Protein AF-A0A935RXZ5-F1 (afdb_monomer_lite)

Foldseek 3Di:
DDLQCQLLVQLVVDDLVVLQVVLCVVCVQQVVLQVNPGSVPDDSSRSSVSSVCSVCCVPQVLVCCVVAVQVVVCVVVVHHDDSVQWAFRYKDCPCVVQQWIWTWTDGPVRPKIKIFIGRSSHGDHIDIDD

Secondary structure (DSSP, 8-state):
--HHHHHHHHHHTS-HHHHHHHHHHHHHHHHHHTT-SSGGGS-HHHHHHHHHHHHHIIIIIHHHIIIIIHHHHHHHHTS---GGG-EEEEEE-TTGGGTEEEEEEE-TT---EEEEEEETTEEEEEEEE-

Sequence (130 aa):
MTFIEEIFTHFLSHERSEMQALVWSKWGECLKVSGFETVEHLSDFQLGFLSMLSEKYEKVIQPLVIQYVKPEFEEWYEEEVEPEVIIINAFNLHELKNGIWEIAYEDDQEDLIVHLIMKNWEFDYTSRTG

Structure (mmCIF, N/CA/C/O backbone):
data_AF-A0A935RXZ5-F1
#
_entry.id   AF-A0A935RXZ5-F1
#
loop_
_atom_site.group_PDB
_atom_site.id
_atom_site.type_symbol
_atom_site.label_atom_id
_atom_site.label_alt_id
_atom_site.label_comp_id
_atom_site.label_asym_id
_atom_site.label_entity_id
_atom_site.label_seq_id
_atom_site.pdbx_PDB_ins_code
_atom_site.Cartn_x
_atom_site.Cartn_y
_atom_site.Cartn_z
_atom_site.occupancy
_atom_site.B_iso_or_equiv
_atom_site.auth_seq_id
_atom_site.auth_comp_id
_atom_site.auth_asym_id
_atom_site.auth_atom_id
_atom_site.pdbx_PDB_model_num
ATOM 1 N N . MET A 1 1 ? -18.637 -11.666 3.376 1.00 80.25 1 MET A N 1
ATOM 2 C CA . MET A 1 1 ? -18.117 -10.451 4.024 1.00 80.25 1 MET A CA 1
ATOM 3 C C . MET A 1 1 ? -17.604 -9.551 2.920 1.00 80.25 1 MET A C 1
ATOM 5 O O . MET A 1 1 ? -16.890 -10.044 2.056 1.00 80.25 1 MET A O 1
ATOM 9 N N . THR A 1 2 ? -18.065 -8.306 2.871 1.00 93.94 2 THR A N 1
ATOM 10 C CA . THR A 1 2 ? -17.620 -7.306 1.887 1.00 93.94 2 THR A CA 1
ATOM 11 C C . THR A 1 2 ? -16.270 -6.705 2.291 1.00 93.94 2 THR A C 1
ATOM 13 O O . THR A 1 2 ? -15.864 -6.835 3.443 1.00 93.94 2 THR A O 1
ATOM 16 N N . PHE A 1 3 ? -15.593 -6.011 1.371 1.00 95.50 3 PHE A N 1
ATOM 17 C CA . PHE A 1 3 ? -14.332 -5.306 1.647 1.00 95.50 3 PHE A CA 1
ATOM 18 C C . PHE A 1 3 ? -14.444 -4.332 2.832 1.00 95.50 3 PHE A C 1
ATOM 20 O O . PHE A 1 3 ? -13.611 -4.329 3.734 1.00 95.50 3 PHE A O 1
ATOM 27 N N . ILE A 1 4 ? -15.523 -3.544 2.868 1.00 96.00 4 ILE A N 1
ATOM 28 C CA . ILE A 1 4 ? -15.774 -2.578 3.945 1.00 96.00 4 ILE A CA 1
ATOM 29 C C . ILE A 1 4 ? -16.011 -3.300 5.276 1.00 96.00 4 ILE A C 1
ATOM 31 O O . ILE A 1 4 ? -15.441 -2.914 6.295 1.00 96.00 4 ILE A O 1
ATOM 35 N N . GLU A 1 5 ? -16.842 -4.348 5.275 1.00 95.94 5 GLU A N 1
ATOM 36 C CA . GLU A 1 5 ? -17.129 -5.140 6.479 1.00 95.94 5 GLU A CA 1
ATOM 37 C C . GLU A 1 5 ? -15.875 -5.822 7.028 1.00 95.94 5 GLU A C 1
ATOM 39 O O . GLU A 1 5 ? -15.695 -5.864 8.242 1.00 95.94 5 GLU A O 1
ATOM 44 N N . GLU A 1 6 ? -15.012 -6.336 6.150 1.00 96.25 6 GLU A N 1
ATOM 45 C CA . GLU A 1 6 ? -13.746 -6.966 6.520 1.00 96.25 6 GLU A CA 1
ATOM 46 C C . GLU A 1 6 ? -12.850 -5.977 7.280 1.00 96.25 6 GLU A C 1
ATOM 48 O O . GLU A 1 6 ? -12.434 -6.268 8.401 1.00 96.25 6 GLU A O 1
ATOM 53 N N . ILE A 1 7 ? -12.639 -4.780 6.723 1.00 96.88 7 ILE A N 1
ATOM 54 C CA . ILE A 1 7 ? -11.795 -3.741 7.331 1.00 96.88 7 ILE A CA 1
ATOM 55 C C . ILE A 1 7 ? -12.358 -3.271 8.671 1.00 96.88 7 ILE A C 1
ATOM 57 O O . ILE A 1 7 ? -11.619 -3.152 9.649 1.00 96.88 7 ILE A O 1
ATOM 61 N N . PHE A 1 8 ? -13.666 -3.012 8.743 1.00 95.38 8 PHE A N 1
ATOM 62 C CA . PHE A 1 8 ? -14.284 -2.585 9.997 1.00 95.38 8 PHE A CA 1
ATOM 63 C C . PHE A 1 8 ? -14.236 -3.676 11.063 1.00 95.38 8 PHE A C 1
ATOM 65 O O . PHE A 1 8 ? -13.968 -3.373 12.222 1.00 95.38 8 PHE A O 1
ATOM 72 N N . THR A 1 9 ? -14.469 -4.935 10.690 1.00 95.69 9 THR A N 1
ATOM 73 C CA . THR A 1 9 ? -14.395 -6.055 11.637 1.00 95.69 9 THR A CA 1
ATOM 74 C C . THR A 1 9 ? -12.980 -6.202 12.188 1.00 95.69 9 THR A C 1
ATOM 76 O O . THR A 1 9 ? -12.822 -6.355 13.396 1.00 95.69 9 THR A O 1
ATOM 79 N N . HIS A 1 10 ? -11.963 -6.083 11.327 1.00 95.31 10 HIS A N 1
ATOM 80 C CA . HIS A 1 10 ? -10.558 -6.102 11.737 1.00 95.31 10 HIS A CA 1
ATOM 81 C C . HIS A 1 10 ? -10.206 -4.943 12.669 1.00 95.31 10 HIS A C 1
ATOM 83 O O . HIS A 1 10 ? -9.547 -5.144 13.685 1.00 95.31 10 HIS A O 1
ATOM 89 N N . PHE A 1 11 ? -10.671 -3.730 12.361 1.00 95.50 11 PHE A N 1
ATOM 90 C CA . PHE A 1 11 ? -10.466 -2.571 13.231 1.00 95.50 11 PHE A CA 1
ATOM 91 C C . PHE A 1 11 ? -11.084 -2.781 14.619 1.00 95.50 11 PHE A C 1
ATOM 93 O O . PHE A 1 11 ? -10.431 -2.552 15.630 1.00 95.50 11 PHE A O 1
ATOM 100 N N . LEU A 1 12 ? -12.328 -3.264 14.678 1.00 95.75 12 LEU A N 1
ATOM 101 C CA . LEU A 1 12 ? -13.046 -3.468 15.939 1.00 95.75 12 LEU A CA 1
ATOM 102 C C . LEU A 1 12 ? -12.470 -4.598 16.804 1.00 95.75 12 LEU A C 1
ATOM 104 O O . LEU A 1 12 ? -12.786 -4.661 17.991 1.00 95.75 12 LEU A O 1
ATOM 108 N N . SER A 1 13 ? -11.660 -5.495 16.236 1.00 94.19 13 SER A N 1
ATOM 109 C CA . SER A 1 13 ? -11.042 -6.599 16.976 1.00 94.19 13 SER A CA 1
ATOM 110 C C . SER A 1 13 ? -9.692 -6.253 17.610 1.00 94.19 13 SER A C 1
ATOM 112 O O . SER A 1 13 ? -9.108 -7.122 18.252 1.00 94.19 13 SER A O 1
ATOM 114 N N . HIS A 1 14 ? -9.193 -5.026 17.439 1.00 94.50 14 HIS A N 1
ATOM 115 C CA . HIS A 1 14 ? -7.883 -4.596 17.931 1.00 94.50 14 HIS A CA 1
ATOM 116 C C . HIS A 1 14 ? -7.972 -3.264 18.676 1.00 94.50 14 HIS A C 1
ATOM 118 O O . HIS A 1 14 ? -8.881 -2.462 18.457 1.00 94.50 14 HIS A O 1
ATOM 124 N N . GLU A 1 15 ? -7.001 -2.996 19.550 1.00 95.56 15 GLU A N 1
ATOM 125 C CA . GLU A 1 15 ? -6.891 -1.673 20.152 1.00 95.56 15 GLU A CA 1
ATOM 126 C C . GLU A 1 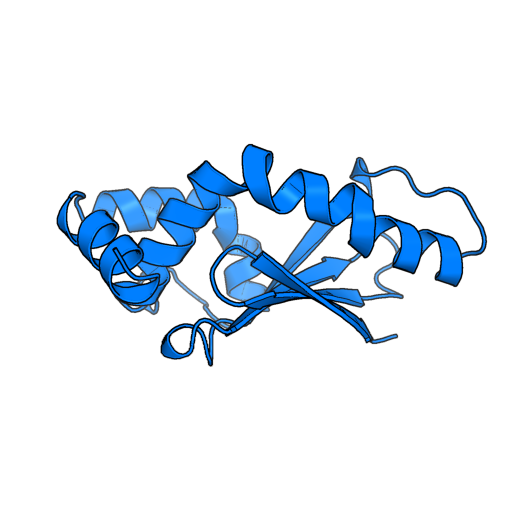15 ? -6.346 -0.664 19.135 1.00 95.56 15 GLU A C 1
ATOM 128 O O . GLU A 1 15 ? -5.335 -0.893 18.466 1.00 95.56 15 GLU A O 1
ATOM 133 N N . ARG A 1 16 ? -6.990 0.508 19.050 1.00 95.19 16 ARG A N 1
ATOM 134 C CA . ARG A 1 16 ? -6.583 1.574 18.121 1.00 95.19 16 ARG A CA 1
ATOM 135 C C . ARG A 1 16 ? -5.110 1.959 18.295 1.00 95.19 16 ARG A C 1
ATOM 137 O O . ARG A 1 16 ? -4.419 2.139 17.299 1.00 95.19 16 ARG A O 1
ATOM 144 N N . SER A 1 17 ? -4.621 2.066 19.530 1.00 95.38 17 SER A N 1
ATOM 145 C CA . SER A 1 17 ? -3.224 2.414 19.826 1.00 95.38 17 SER A CA 1
ATOM 146 C C . SER A 1 17 ? -2.226 1.373 19.320 1.00 95.38 17 SER A C 1
ATOM 148 O O . SER A 1 17 ? -1.167 1.739 18.813 1.00 95.38 17 SER A O 1
ATOM 150 N N . GLU A 1 18 ? -2.563 0.086 19.413 1.00 93.94 18 GLU A N 1
ATOM 151 C CA . GLU A 1 18 ? -1.726 -0.995 18.882 1.00 93.94 18 GLU A CA 1
ATOM 152 C C . GLU A 1 18 ? -1.658 -0.922 17.356 1.00 93.94 18 GLU A C 1
ATOM 154 O O . GLU A 1 18 ? -0.575 -0.996 16.772 1.00 93.94 18 GLU A O 1
ATOM 159 N N . MET A 1 19 ? -2.801 -0.682 16.705 1.00 95.81 19 MET A N 1
ATOM 160 C CA . MET A 1 19 ? -2.846 -0.489 15.257 1.00 95.81 19 MET A CA 1
ATOM 161 C C . MET A 1 19 ? -2.061 0.744 14.812 1.00 95.81 19 MET A C 1
ATOM 163 O O . MET A 1 19 ? -1.350 0.676 13.814 1.00 95.81 19 MET A O 1
ATOM 167 N N . GLN A 1 20 ? -2.150 1.858 15.544 1.00 96.69 20 GLN A N 1
ATOM 168 C CA . GLN A 1 20 ? -1.367 3.063 15.257 1.00 96.69 20 GLN A CA 1
ATOM 169 C C . GLN A 1 20 ? 0.134 2.781 15.322 1.00 96.69 20 GLN A C 1
ATOM 171 O O . GLN A 1 20 ? 0.858 3.129 14.392 1.00 96.69 20 GLN A O 1
ATOM 176 N N . ALA A 1 21 ? 0.600 2.104 16.374 1.00 95.50 21 ALA A N 1
ATOM 177 C CA . ALA A 1 21 ? 2.007 1.744 16.508 1.00 95.50 21 ALA A CA 1
ATOM 178 C C . ALA A 1 21 ? 2.478 0.832 15.361 1.00 95.50 21 ALA A C 1
ATOM 180 O O . ALA A 1 21 ? 3.519 1.094 14.757 1.00 95.50 21 ALA A O 1
ATOM 181 N N . LEU A 1 22 ? 1.691 -0.196 15.022 1.00 95.69 22 LEU A N 1
ATOM 182 C CA . LEU A 1 22 ? 1.986 -1.114 13.920 1.00 95.69 22 LEU A CA 1
ATOM 183 C C . LEU A 1 22 ? 2.058 -0.384 12.573 1.00 95.69 22 LEU A C 1
ATOM 185 O O . LEU A 1 22 ? 3.046 -0.509 11.849 1.00 95.69 22 LEU A O 1
ATOM 189 N N . VAL A 1 23 ? 1.016 0.382 12.243 1.00 96.62 23 VAL A N 1
ATOM 190 C CA . VAL A 1 23 ? 0.906 1.097 10.966 1.00 96.62 23 VAL A CA 1
ATOM 191 C C . VAL A 1 23 ? 2.017 2.123 10.831 1.00 96.62 23 VAL A C 1
ATOM 193 O O . VAL A 1 23 ? 2.658 2.175 9.787 1.00 96.62 23 VAL A O 1
ATOM 196 N N . TRP A 1 24 ? 2.301 2.897 11.878 1.00 96.19 24 TRP A N 1
ATOM 197 C CA . TRP A 1 24 ? 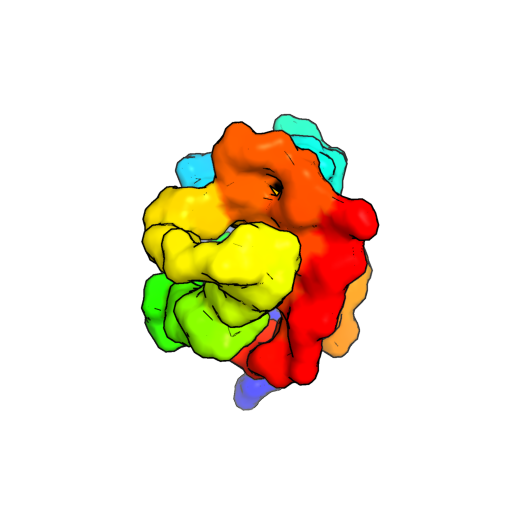3.368 3.891 11.822 1.00 96.19 24 TRP A CA 1
ATOM 198 C C . TRP A 1 24 ? 4.749 3.252 11.686 1.00 96.19 24 TRP A C 1
ATOM 200 O O . TRP A 1 24 ? 5.558 3.704 10.881 1.00 96.19 24 TRP A O 1
ATOM 210 N N . SER A 1 25 ? 5.009 2.163 12.416 1.00 95.56 25 SER A N 1
ATOM 211 C CA . SER A 1 25 ? 6.283 1.448 12.321 1.00 95.56 25 SER A CA 1
ATOM 212 C C . SER A 1 25 ? 6.529 0.855 10.936 1.00 95.56 25 SER A C 1
ATOM 214 O O . SER A 1 25 ? 7.689 0.705 10.560 1.00 95.56 25 SER A O 1
ATOM 216 N N . LYS A 1 26 ? 5.475 0.463 10.209 1.00 95.12 26 LYS A N 1
ATOM 217 C CA . LYS A 1 26 ? 5.611 -0.192 8.902 1.00 95.12 26 LYS A CA 1
ATOM 218 C C . LYS A 1 26 ? 5.524 0.782 7.730 1.00 95.12 26 LYS A C 1
ATOM 220 O O . LYS A 1 26 ? 6.241 0.617 6.754 1.00 95.12 26 LYS A O 1
ATOM 225 N N . TRP A 1 27 ? 4.655 1.783 7.832 1.00 96.12 27 TRP A N 1
ATOM 226 C CA . TRP A 1 27 ? 4.255 2.639 6.714 1.00 96.12 27 TRP A CA 1
ATOM 227 C C . TRP A 1 27 ? 4.527 4.126 6.948 1.00 96.12 27 TRP A C 1
ATOM 229 O O . TRP A 1 27 ? 4.153 4.938 6.110 1.00 96.12 27 TRP A O 1
ATOM 239 N N . GLY A 1 28 ? 5.137 4.507 8.076 1.00 94.81 28 GLY A N 1
ATOM 240 C CA . GLY A 1 28 ? 5.263 5.905 8.493 1.00 94.81 28 GLY A CA 1
ATOM 241 C C . GLY A 1 28 ? 5.925 6.814 7.458 1.00 94.81 28 GLY A C 1
ATOM 242 O O . GLY A 1 28 ? 5.417 7.902 7.210 1.00 94.81 28 GLY A O 1
ATOM 243 N N . GLU A 1 29 ? 7.005 6.370 6.813 1.00 93.38 29 GLU A N 1
ATOM 244 C CA . GLU A 1 29 ? 7.659 7.169 5.765 1.00 93.38 29 GLU A CA 1
ATOM 245 C C . GLU A 1 29 ? 6.759 7.335 4.533 1.00 93.38 29 GLU A C 1
ATOM 247 O O . GLU A 1 29 ? 6.495 8.464 4.124 1.00 93.38 29 GLU A O 1
ATOM 252 N N . CYS A 1 30 ? 6.166 6.251 4.026 1.00 93.69 30 CYS A N 1
ATOM 253 C CA . CYS A 1 30 ? 5.251 6.313 2.883 1.00 93.69 30 CYS A CA 1
ATOM 254 C C . CYS A 1 30 ? 4.025 7.193 3.176 1.00 93.69 30 CYS A C 1
ATOM 256 O O . CYS A 1 30 ? 3.552 7.949 2.328 1.00 93.69 30 CYS A O 1
ATOM 258 N N . LEU A 1 31 ? 3.502 7.126 4.403 1.00 94.75 31 LEU A N 1
ATOM 259 C CA . LEU A 1 31 ? 2.378 7.944 4.853 1.00 94.75 31 LEU A CA 1
ATOM 260 C C . LEU A 1 31 ? 2.717 9.436 4.869 1.00 94.75 31 LEU A C 1
ATOM 262 O O . LEU A 1 31 ? 1.869 10.235 4.474 1.00 94.75 31 LEU A O 1
ATOM 266 N N . LYS A 1 32 ? 3.942 9.815 5.252 1.00 93.56 32 LYS A N 1
ATOM 267 C CA . LYS A 1 32 ? 4.389 11.213 5.183 1.00 93.56 32 LYS A CA 1
ATOM 268 C C . LYS A 1 32 ? 4.409 11.722 3.748 1.00 93.56 32 LYS A C 1
ATOM 270 O O . LYS A 1 32 ? 3.880 12.803 3.502 1.00 93.56 32 LYS A O 1
ATOM 275 N N . VAL A 1 33 ? 4.948 10.939 2.808 1.00 92.06 33 VAL A N 1
ATOM 276 C CA . VAL A 1 33 ? 4.924 11.293 1.375 1.00 92.06 33 VAL A CA 1
ATOM 277 C C . VAL A 1 33 ? 3.482 11.427 0.875 1.00 92.06 33 VAL A C 1
ATOM 279 O O . VAL A 1 33 ? 3.151 12.348 0.135 1.00 92.06 33 VAL A O 1
ATOM 282 N N . SER A 1 34 ? 2.589 10.579 1.385 1.00 91.38 34 SER A N 1
ATOM 283 C CA . SER A 1 34 ? 1.148 10.601 1.097 1.00 91.38 34 SER A CA 1
ATOM 284 C C . SER A 1 34 ? 0.385 11.765 1.760 1.00 91.38 34 SER A C 1
ATOM 286 O O . SER A 1 34 ? -0.842 11.821 1.678 1.00 91.38 34 SER A O 1
ATOM 288 N N . GLY A 1 35 ? 1.070 12.678 2.460 1.00 91.69 35 GLY A N 1
ATOM 289 C CA . GLY A 1 35 ? 0.476 13.848 3.116 1.00 91.69 35 GLY A CA 1
ATOM 290 C C . GLY A 1 35 ? -0.041 13.617 4.543 1.00 91.69 35 GLY A C 1
ATOM 291 O O . GLY A 1 35 ? -0.664 14.510 5.119 1.00 91.69 35 GLY A O 1
ATOM 292 N N . PHE A 1 36 ? 0.214 12.452 5.145 1.00 90.62 36 PHE A N 1
ATOM 293 C CA . PHE A 1 36 ? -0.107 12.171 6.546 1.00 90.62 36 PHE A CA 1
ATOM 294 C C . PHE A 1 36 ? 1.117 12.414 7.433 1.00 90.62 36 PHE A C 1
ATOM 296 O O . PHE A 1 36 ? 1.967 11.544 7.605 1.00 90.62 36 PHE A O 1
ATOM 303 N N . GLU A 1 37 ? 1.189 13.597 8.044 1.00 89.31 37 GLU A N 1
ATOM 304 C CA . GLU A 1 37 ? 2.313 13.966 8.923 1.00 89.31 37 GLU A CA 1
ATOM 305 C C . GLU A 1 37 ? 2.436 13.067 10.164 1.00 89.31 37 GLU A C 1
ATOM 307 O O . GLU A 1 37 ? 3.541 12.852 10.665 1.00 89.31 37 GLU A O 1
ATOM 312 N N . THR A 1 38 ? 1.313 12.537 10.663 1.00 91.62 38 THR A N 1
ATOM 313 C CA . THR A 1 38 ? 1.271 11.649 11.829 1.00 91.62 38 THR A CA 1
ATOM 314 C C . THR A 1 38 ? 0.166 10.593 11.701 1.00 91.62 38 THR A C 1
ATOM 316 O O . THR A 1 38 ? -0.824 10.774 10.983 1.00 91.62 38 THR A O 1
ATOM 319 N N . VAL A 1 39 ? 0.311 9.477 12.426 1.00 91.81 39 VAL A N 1
ATOM 320 C CA . VAL A 1 39 ? -0.650 8.358 12.413 1.00 91.81 39 VAL A CA 1
ATOM 321 C C . VAL A 1 39 ? -1.998 8.718 13.054 1.00 91.81 39 VAL A C 1
ATOM 323 O O . VAL A 1 39 ? -3.020 8.090 12.778 1.00 91.81 39 VAL A O 1
ATOM 326 N N . GLU A 1 40 ? -2.039 9.744 13.905 1.00 92.62 40 GLU A N 1
ATOM 327 C CA . GLU A 1 40 ? -3.257 10.235 14.554 1.00 92.62 40 GLU A CA 1
ATOM 328 C C . GLU A 1 40 ? -4.248 10.853 13.564 1.00 92.62 40 GLU A C 1
ATOM 330 O O . GLU A 1 40 ? -5.450 10.838 13.830 1.00 92.62 40 GLU A O 1
ATOM 335 N N . HIS A 1 41 ? -3.769 11.340 12.416 1.00 92.12 41 HIS A N 1
ATOM 336 C CA . HIS A 1 41 ? -4.614 11.893 11.356 1.00 92.12 41 HIS A CA 1
ATOM 337 C C . HIS A 1 41 ? -5.360 10.820 10.547 1.00 92.12 41 HIS A C 1
ATOM 339 O O . HIS A 1 41 ? -6.285 11.150 9.802 1.00 92.12 41 HIS A O 1
ATOM 345 N N . LEU A 1 42 ? -5.007 9.539 10.699 1.00 94.31 42 LEU A N 1
ATOM 346 C CA . LEU A 1 42 ? -5.705 8.449 10.025 1.00 94.31 42 LEU A CA 1
ATOM 347 C C . LEU A 1 42 ? -7.067 8.174 10.670 1.00 94.31 42 LEU A C 1
ATOM 349 O O . LEU A 1 42 ? -7.197 7.977 11.887 1.00 94.31 42 LEU A O 1
ATOM 353 N N . SER A 1 43 ? -8.091 8.077 9.822 1.00 95.38 43 SER A N 1
ATOM 354 C CA . SER A 1 43 ? -9.404 7.584 10.238 1.00 95.38 43 SER A CA 1
ATOM 355 C C . SER A 1 43 ? -9.329 6.127 10.708 1.00 95.38 43 SER A C 1
ATOM 357 O O . SER A 1 43 ? -8.459 5.374 10.277 1.00 95.38 43 SER A O 1
ATOM 359 N N . ASP A 1 44 ? -10.276 5.703 11.550 1.00 95.50 44 ASP A N 1
ATOM 360 C CA . ASP A 1 44 ? -10.420 4.298 11.976 1.00 95.50 44 ASP A CA 1
ATOM 361 C C . ASP A 1 44 ? -10.405 3.327 10.785 1.00 95.50 44 ASP A C 1
ATOM 363 O O . ASP A 1 44 ? -9.747 2.291 10.818 1.00 95.50 44 ASP A O 1
ATOM 367 N N . PHE A 1 45 ? -11.077 3.699 9.692 1.00 95.94 45 PHE A N 1
ATOM 368 C CA . PHE A 1 45 ? -11.154 2.876 8.488 1.00 95.94 45 PHE A CA 1
ATOM 369 C C . PHE A 1 45 ? -9.805 2.750 7.767 1.00 95.94 45 PHE A C 1
ATOM 371 O O . PHE A 1 45 ? -9.412 1.649 7.395 1.00 95.94 45 PHE A O 1
ATOM 378 N N . GLN A 1 46 ? -9.069 3.856 7.602 1.00 96.69 46 GLN A N 1
ATOM 379 C CA . GLN A 1 46 ? -7.722 3.824 7.016 1.00 96.69 46 GLN A CA 1
ATOM 380 C C . GLN A 1 46 ? -6.748 3.047 7.900 1.00 96.69 46 GLN A C 1
ATOM 382 O O . GLN A 1 46 ? -5.920 2.299 7.392 1.00 96.69 46 GLN A O 1
ATOM 387 N N . LEU A 1 47 ? -6.868 3.190 9.220 1.00 96.69 47 LEU A N 1
ATOM 388 C CA . LEU A 1 47 ? -6.015 2.490 10.166 1.00 96.69 47 LEU A CA 1
ATOM 389 C C . LEU A 1 47 ? -6.263 0.975 10.141 1.00 96.69 47 LEU A C 1
ATOM 391 O O . LEU A 1 47 ? -5.310 0.201 10.052 1.00 96.69 47 LEU A O 1
ATOM 395 N N . GLY A 1 48 ? -7.533 0.559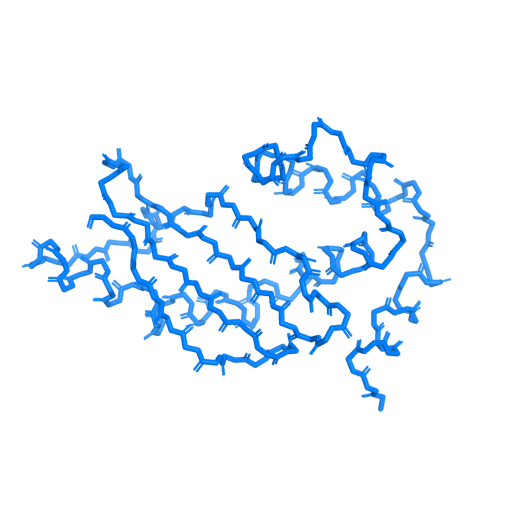 10.140 1.00 97.31 48 GLY A N 1
ATOM 396 C CA . GLY A 1 48 ? -7.913 -0.840 9.955 1.00 97.31 48 GLY A CA 1
ATOM 397 C C . GLY A 1 48 ? -7.376 -1.400 8.639 1.00 97.31 48 GLY A C 1
ATOM 398 O O . GLY A 1 48 ? -6.748 -2.455 8.631 1.00 97.31 48 GLY A O 1
ATOM 399 N N . PHE A 1 49 ? -7.540 -0.659 7.540 1.00 98.00 49 PHE A N 1
ATOM 400 C CA . PHE A 1 49 ? -7.035 -1.057 6.228 1.00 98.00 49 PHE A CA 1
ATOM 401 C C . PHE A 1 49 ? -5.510 -1.222 6.205 1.00 98.00 49 PHE A C 1
ATOM 403 O O . PHE A 1 49 ? -5.024 -2.265 5.780 1.00 98.00 49 PHE A O 1
ATOM 410 N N . LEU A 1 50 ? -4.746 -0.236 6.683 1.00 97.75 50 LEU A N 1
ATOM 411 C CA . LEU A 1 50 ? -3.278 -0.273 6.667 1.00 97.75 50 LEU A CA 1
ATOM 412 C C . LEU A 1 50 ? -2.712 -1.353 7.599 1.00 97.75 50 LEU A C 1
ATOM 414 O O . LEU A 1 50 ? -1.687 -1.975 7.300 1.00 97.75 50 LEU A O 1
ATOM 418 N N . SER A 1 51 ? -3.390 -1.623 8.716 1.00 97.06 51 SER A N 1
ATOM 419 C CA . SER A 1 51 ? -3.065 -2.763 9.573 1.00 97.06 51 SER A CA 1
ATOM 420 C C . SER A 1 51 ? -3.259 -4.081 8.817 1.00 97.06 51 SER A C 1
ATOM 422 O O . SER A 1 51 ? -2.326 -4.876 8.759 1.00 97.06 51 SER A O 1
ATOM 424 N N . MET A 1 52 ? -4.394 -4.278 8.140 1.00 96.62 52 MET A N 1
ATOM 425 C CA . MET A 1 52 ? -4.613 -5.470 7.308 1.00 96.62 52 MET A CA 1
ATOM 426 C C . MET A 1 52 ? -3.627 -5.572 6.144 1.00 96.62 52 MET A C 1
ATOM 428 O O . MET A 1 52 ? -3.121 -6.654 5.854 1.00 96.62 52 MET A O 1
ATOM 432 N N . LEU A 1 53 ? -3.329 -4.454 5.479 1.00 97.25 53 LEU A N 1
ATOM 433 C CA . LEU A 1 53 ? -2.342 -4.395 4.404 1.00 97.25 53 LEU A CA 1
ATOM 434 C C . LEU A 1 53 ? -0.989 -4.913 4.896 1.00 97.25 53 LEU A C 1
ATOM 436 O O . LEU A 1 53 ? -0.327 -5.657 4.184 1.00 97.25 53 LEU A O 1
ATOM 440 N N . SER A 1 54 ? -0.614 -4.604 6.141 1.00 94.50 54 SER A N 1
ATOM 441 C CA . SER A 1 54 ? 0.615 -5.107 6.766 1.00 94.50 54 SER A CA 1
ATOM 442 C C . SER A 1 54 ? 0.687 -6.632 6.793 1.00 94.50 54 SER A C 1
ATOM 444 O O . SER A 1 54 ? 1.768 -7.177 6.575 1.00 94.50 54 SER A O 1
ATOM 446 N N . GLU A 1 55 ? -0.434 -7.307 7.034 1.00 91.62 55 GLU A N 1
ATOM 447 C CA . GLU A 1 55 ? -0.535 -8.771 7.062 1.00 91.62 55 GLU A CA 1
ATOM 448 C C . GLU A 1 55 ? -0.635 -9.376 5.659 1.00 91.62 55 GLU A C 1
ATOM 450 O O . GLU A 1 55 ? -0.139 -10.474 5.398 1.00 91.62 55 GLU A O 1
ATOM 455 N N . LYS A 1 56 ? -1.297 -8.659 4.747 1.00 94.75 56 LYS A N 1
ATOM 456 C CA . LYS A 1 56 ? -1.551 -9.114 3.379 1.00 94.75 56 LYS A CA 1
ATOM 457 C C . LYS A 1 56 ? -0.398 -8.829 2.426 1.00 94.75 56 LYS A C 1
ATOM 459 O O . LYS A 1 56 ? -0.350 -9.466 1.379 1.00 94.75 56 LYS A O 1
ATOM 464 N N . TYR A 1 57 ? 0.519 -7.924 2.770 1.00 94.69 57 TYR A N 1
ATOM 465 C CA . TYR A 1 57 ? 1.521 -7.411 1.837 1.00 94.69 57 TYR A CA 1
ATOM 466 C C . TYR A 1 57 ? 2.313 -8.531 1.156 1.00 94.69 57 TYR A C 1
ATOM 468 O O . TYR A 1 57 ? 2.248 -8.669 -0.059 1.00 94.69 57 TYR A O 1
ATOM 476 N N . GLU A 1 58 ? 2.973 -9.394 1.927 1.00 93.50 58 GLU A N 1
ATOM 477 C CA . GLU A 1 58 ? 3.807 -10.480 1.385 1.00 93.50 58 GLU A CA 1
ATOM 478 C C . GLU A 1 58 ? 3.002 -11.501 0.567 1.00 93.50 58 GLU A C 1
ATOM 480 O O . GLU A 1 58 ? 3.489 -12.057 -0.410 1.00 93.50 58 GLU A O 1
ATOM 485 N N . LYS A 1 59 ? 1.750 -11.764 0.958 1.00 94.94 59 LYS A N 1
ATOM 486 C CA . LYS A 1 59 ? 0.933 -12.834 0.361 1.00 94.94 59 LYS A CA 1
ATOM 487 C C . LYS A 1 59 ? 0.116 -12.389 -0.843 1.00 94.94 59 LYS A C 1
ATOM 489 O O . LYS A 1 59 ? -0.248 -13.228 -1.660 1.00 94.94 59 LYS A O 1
ATOM 494 N N . VAL A 1 60 ? -0.237 -11.110 -0.902 1.00 95.69 60 VAL A N 1
ATOM 495 C CA . VAL A 1 60 ? -1.158 -10.559 -1.902 1.00 95.69 60 VAL A CA 1
ATOM 496 C C . VAL A 1 60 ? -0.457 -9.515 -2.747 1.00 95.69 60 VAL A C 1
ATOM 498 O O . VAL A 1 60 ? -0.495 -9.611 -3.963 1.00 95.69 60 VAL A O 1
ATOM 501 N N . ILE A 1 61 ? 0.204 -8.543 -2.125 1.00 96.00 61 ILE A N 1
ATOM 502 C CA . ILE A 1 61 ? 0.722 -7.371 -2.834 1.00 96.00 61 ILE A CA 1
ATOM 503 C C . ILE A 1 61 ? 2.073 -7.656 -3.475 1.00 96.00 61 ILE A C 1
ATOM 505 O O . ILE A 1 61 ? 2.248 -7.387 -4.655 1.00 96.00 61 ILE A O 1
ATOM 509 N N . GLN A 1 62 ? 3.010 -8.263 -2.748 1.00 94.81 62 GLN A N 1
ATOM 510 C CA . GLN A 1 62 ? 4.346 -8.555 -3.264 1.00 94.81 62 GLN A CA 1
ATOM 511 C C . GLN A 1 62 ? 4.322 -9.388 -4.564 1.00 94.81 62 GLN A C 1
ATOM 513 O O . GLN A 1 62 ? 5.032 -9.015 -5.495 1.00 94.81 62 GLN A O 1
ATOM 518 N N . PRO A 1 63 ? 3.482 -10.435 -4.719 1.00 96.19 63 PRO A N 1
ATOM 519 C CA . PRO A 1 63 ? 3.339 -11.120 -6.005 1.00 96.19 63 PRO A CA 1
ATOM 520 C C . PRO A 1 63 ? 2.873 -10.203 -7.145 1.00 96.19 63 PRO A C 1
ATOM 522 O O . PRO A 1 63 ? 3.346 -10.347 -8.269 1.00 96.19 63 PRO A O 1
ATOM 525 N N . LEU A 1 64 ? 1.983 -9.246 -6.862 1.00 97.38 64 LEU A N 1
ATOM 526 C CA . LEU A 1 64 ? 1.504 -8.278 -7.853 1.00 97.38 64 LEU A CA 1
ATOM 527 C C . LEU A 1 64 ? 2.593 -7.279 -8.244 1.00 97.38 64 LEU A C 1
ATOM 529 O O . LEU A 1 64 ? 2.655 -6.891 -9.405 1.00 97.38 64 LEU A O 1
ATOM 533 N N . VAL A 1 65 ? 3.483 -6.912 -7.318 1.00 96.06 65 VAL A N 1
ATOM 534 C CA . VAL A 1 65 ? 4.650 -6.075 -7.634 1.00 96.06 65 VAL A CA 1
ATOM 535 C C . VAL A 1 65 ? 5.532 -6.775 -8.661 1.00 96.06 65 VAL A C 1
ATOM 537 O O . VAL A 1 65 ? 5.831 -6.204 -9.704 1.00 96.06 65 VAL A O 1
ATOM 540 N N . ILE A 1 66 ? 5.880 -8.041 -8.424 1.00 95.62 66 ILE A N 1
ATOM 541 C CA . ILE A 1 66 ? 6.700 -8.818 -9.365 1.00 95.62 66 ILE A CA 1
ATOM 542 C C . ILE A 1 66 ? 5.996 -8.990 -10.713 1.00 95.62 66 ILE A C 1
ATOM 544 O O . ILE A 1 66 ? 6.636 -8.923 -11.757 1.00 95.62 66 ILE A O 1
ATOM 548 N N . GLN A 1 67 ? 4.687 -9.235 -10.693 1.00 97.00 67 GLN A N 1
ATOM 549 C CA . GLN A 1 67 ? 3.933 -9.545 -11.901 1.00 97.00 67 GLN A CA 1
ATOM 550 C C . GLN A 1 67 ? 3.605 -8.313 -12.752 1.00 97.00 67 GLN A C 1
ATOM 552 O O . GLN A 1 67 ? 3.563 -8.435 -13.974 1.00 97.00 67 GLN A O 1
ATOM 557 N N . TYR A 1 68 ? 3.331 -7.168 -12.125 1.00 97.31 68 TYR A N 1
ATOM 558 C CA . TYR A 1 68 ? 2.760 -6.004 -12.805 1.00 97.31 68 TYR A CA 1
ATOM 559 C C . TYR A 1 68 ? 3.557 -4.721 -12.621 1.00 97.31 68 TYR A C 1
ATOM 561 O O . TYR A 1 68 ? 3.553 -3.917 -13.532 1.00 97.31 68 TYR A O 1
ATOM 569 N N . VAL A 1 69 ? 4.248 -4.508 -11.499 1.00 96.75 69 VAL A N 1
ATOM 570 C CA . VAL A 1 69 ? 5.020 -3.270 -11.274 1.00 96.75 69 VAL A CA 1
ATOM 571 C C . VAL A 1 69 ? 6.423 -3.388 -11.864 1.00 96.75 69 VAL A C 1
ATOM 573 O O . VAL A 1 69 ? 6.861 -2.505 -12.591 1.00 96.75 69 VAL A O 1
ATOM 576 N N . LYS A 1 70 ? 7.114 -4.505 -11.609 1.00 95.62 70 LYS A N 1
ATOM 577 C CA . LYS A 1 70 ? 8.470 -4.768 -12.114 1.00 95.62 70 LYS A CA 1
ATOM 578 C C . LYS A 1 70 ? 8.588 -4.618 -13.638 1.00 95.62 70 LYS A C 1
ATOM 580 O O . LYS A 1 70 ? 9.491 -3.903 -14.063 1.00 95.62 70 LYS A O 1
ATOM 585 N N . PRO A 1 71 ? 7.681 -5.182 -14.462 1.00 95.62 71 PRO A N 1
ATOM 586 C CA . PRO A 1 71 ? 7.791 -5.043 -15.914 1.00 95.62 71 PRO A CA 1
ATOM 587 C C . PRO A 1 71 ? 7.680 -3.595 -16.403 1.00 95.62 71 PRO A C 1
ATOM 589 O O . PRO A 1 71 ? 8.197 -3.271 -17.464 1.00 95.62 71 PRO A O 1
ATOM 592 N N . GLU A 1 72 ? 7.015 -2.718 -15.648 1.00 95.69 72 GLU A N 1
ATOM 593 C CA . GLU A 1 72 ? 6.850 -1.308 -16.016 1.00 95.69 72 GLU A CA 1
ATOM 594 C C . GLU A 1 72 ? 8.179 -0.549 -15.888 1.00 95.69 72 GLU A C 1
ATOM 596 O O . GLU A 1 72 ? 8.479 0.295 -16.732 1.00 95.69 72 GLU A O 1
ATOM 601 N N . PHE A 1 73 ? 8.986 -0.897 -14.878 1.00 93.94 73 PHE A N 1
ATOM 602 C CA . PHE A 1 73 ? 10.358 -0.409 -14.717 1.00 93.94 73 PHE A CA 1
ATOM 603 C C . PHE A 1 73 ? 11.298 -1.010 -15.767 1.00 93.94 73 PHE A C 1
ATOM 605 O O . PHE A 1 73 ? 12.038 -0.276 -16.417 1.00 93.94 73 PHE A O 1
ATOM 612 N N . GLU A 1 74 ? 11.235 -2.326 -15.987 1.00 94.00 74 GLU A N 1
ATOM 613 C CA . GLU A 1 74 ? 12.073 -3.003 -16.990 1.00 94.00 74 GLU A CA 1
ATOM 614 C C . GLU A 1 74 ? 11.818 -2.479 -18.409 1.00 94.00 74 GLU A C 1
ATOM 616 O O . GLU A 1 74 ? 12.747 -2.305 -19.196 1.00 94.00 74 GLU A O 1
ATOM 621 N N . GLU A 1 75 ? 10.558 -2.188 -18.745 1.00 93.25 75 GLU A N 1
ATOM 622 C CA . GLU A 1 75 ? 10.210 -1.593 -20.035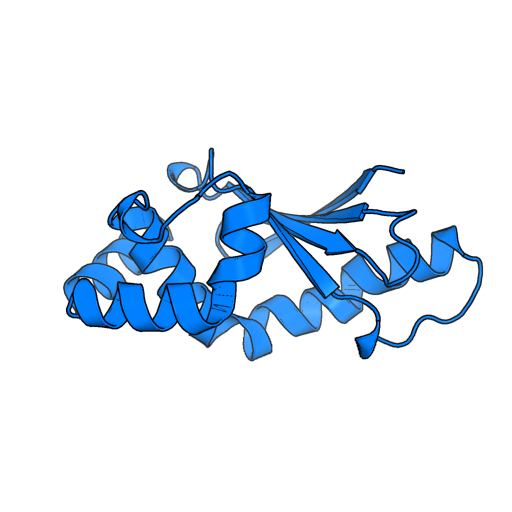 1.00 93.25 75 GLU A CA 1
ATOM 623 C C . GLU A 1 75 ? 10.737 -0.160 -20.166 1.00 93.25 75 GLU A C 1
ATOM 625 O O . GLU A 1 75 ? 11.146 0.233 -21.254 1.00 93.25 75 GLU A O 1
ATOM 630 N N . TRP A 1 76 ? 10.727 0.625 -19.086 1.00 92.56 76 TRP A N 1
ATOM 631 C CA . TRP A 1 76 ? 11.185 2.014 -19.119 1.00 92.56 76 TRP A CA 1
ATOM 632 C C . TRP A 1 76 ? 12.705 2.135 -19.265 1.00 92.56 76 TRP A C 1
ATOM 634 O O . TRP A 1 76 ? 13.178 2.948 -20.058 1.00 92.56 76 TRP A O 1
ATOM 644 N N . TYR A 1 77 ? 13.464 1.315 -18.534 1.00 90.31 77 TYR A N 1
ATOM 645 C CA . TYR A 1 77 ? 14.930 1.334 -18.578 1.00 90.31 77 TYR A CA 1
ATOM 646 C C . TYR A 1 77 ? 15.533 0.437 -19.661 1.00 90.31 77 TYR A C 1
ATOM 648 O O . TYR A 1 77 ? 16.737 0.488 -19.898 1.00 90.31 77 TYR A O 1
ATOM 656 N N . GLU A 1 78 ? 14.706 -0.366 -20.336 1.00 91.19 78 GLU A N 1
ATOM 657 C CA . GLU A 1 78 ? 15.132 -1.363 -21.323 1.00 91.19 78 GLU A CA 1
ATOM 658 C C . GLU A 1 78 ? 16.143 -2.386 -20.753 1.00 91.19 78 GLU A C 1
ATOM 660 O O . GLU A 1 78 ? 16.957 -2.958 -21.487 1.00 91.19 78 GLU A O 1
ATOM 665 N N . GLU A 1 79 ? 16.085 -2.646 -19.443 1.00 90.25 79 GLU A N 1
ATOM 666 C CA . GLU A 1 79 ? 16.990 -3.550 -18.728 1.00 90.25 79 GLU A CA 1
ATOM 667 C C . GLU A 1 79 ? 16.282 -4.354 -17.631 1.00 90.25 79 GLU A C 1
ATOM 669 O O . GLU A 1 79 ? 15.147 -4.076 -17.252 1.00 90.25 79 GLU A O 1
ATOM 674 N N . GLU A 1 80 ? 16.950 -5.401 -17.144 1.00 90.56 80 GLU A N 1
ATOM 675 C CA . GLU A 1 80 ? 16.437 -6.210 -16.040 1.00 90.56 80 GLU A CA 1
ATOM 676 C C . GLU A 1 80 ? 16.609 -5.459 -14.719 1.00 90.56 80 GLU A C 1
ATOM 678 O O . GLU A 1 80 ? 17.706 -5.024 -14.371 1.00 90.56 80 GLU A O 1
ATOM 683 N N . VAL A 1 81 ? 15.512 -5.346 -13.978 1.00 88.88 81 VAL A N 1
ATOM 684 C CA . VAL A 1 81 ? 15.454 -4.652 -12.693 1.00 88.88 81 VAL A CA 1
ATOM 685 C C . VAL A 1 81 ? 15.368 -5.697 -11.591 1.00 88.88 81 VAL A C 1
ATOM 687 O O . VAL A 1 81 ? 14.613 -6.662 -11.703 1.00 88.88 81 VAL A O 1
ATOM 690 N N . GLU A 1 82 ? 16.123 -5.537 -10.509 1.00 87.94 82 GLU A N 1
ATOM 691 C CA . GLU A 1 82 ? 15.998 -6.423 -9.348 1.00 87.94 82 GLU A CA 1
ATOM 692 C C . GLU A 1 82 ? 14.791 -5.999 -8.491 1.00 87.94 82 GLU A C 1
ATOM 694 O O . GLU A 1 82 ? 14.594 -4.808 -8.254 1.00 87.94 82 GLU A O 1
ATOM 699 N N . PRO A 1 83 ? 13.949 -6.920 -7.991 1.00 82.25 83 PRO A N 1
ATOM 700 C CA . PRO A 1 83 ? 12.786 -6.552 -7.181 1.00 82.25 83 PRO A CA 1
ATOM 701 C C . PRO A 1 83 ? 13.094 -5.670 -5.968 1.00 82.25 83 PRO A C 1
ATOM 703 O O . PRO A 1 83 ? 12.238 -4.906 -5.531 1.00 82.25 83 PRO A O 1
ATOM 706 N N . GLU A 1 84 ? 14.293 -5.793 -5.403 1.00 84.81 84 GLU A N 1
ATOM 707 C CA . GLU A 1 84 ? 14.740 -5.058 -4.223 1.00 84.81 84 GLU A CA 1
ATOM 708 C C . GLU A 1 84 ? 14.939 -3.563 -4.480 1.00 84.81 84 GLU A C 1
ATOM 710 O O . GLU A 1 84 ? 14.950 -2.799 -3.514 1.00 84.81 84 GLU A O 1
ATOM 715 N N . VAL A 1 85 ? 15.085 -3.142 -5.742 1.00 86.75 85 VAL A N 1
ATOM 716 C CA . VAL A 1 85 ? 15.177 -1.714 -6.077 1.00 86.75 85 VAL A CA 1
ATOM 717 C C . VAL A 1 85 ? 13.804 -1.057 -6.213 1.00 86.75 85 VAL A C 1
ATOM 719 O O . VAL A 1 85 ? 13.726 0.162 -6.226 1.00 86.75 85 VAL A O 1
ATOM 722 N N . ILE A 1 86 ? 12.720 -1.841 -6.257 1.00 91.31 86 ILE A N 1
ATOM 723 C CA . ILE A 1 86 ? 11.348 -1.331 -6.334 1.00 91.31 86 ILE A CA 1
ATOM 724 C C . ILE A 1 86 ? 10.851 -1.045 -4.917 1.00 91.31 86 ILE A C 1
ATOM 72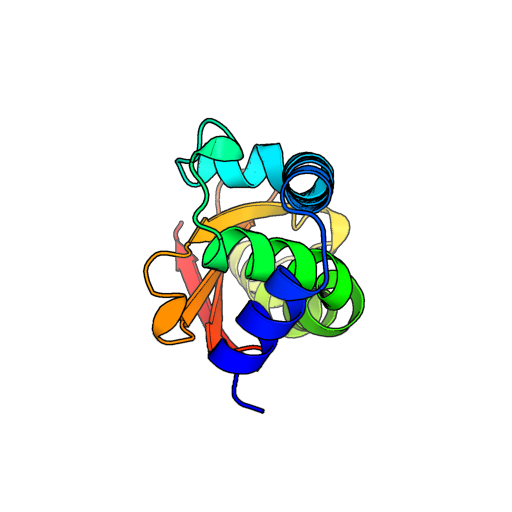6 O O . ILE A 1 86 ? 10.461 -1.946 -4.165 1.00 91.31 86 ILE A O 1
ATOM 730 N N . ILE A 1 87 ? 10.855 0.230 -4.547 1.00 92.44 87 ILE A N 1
ATOM 731 C CA . ILE A 1 87 ? 10.566 0.702 -3.196 1.00 92.44 87 ILE A CA 1
ATOM 732 C C . ILE A 1 87 ? 9.168 1.318 -3.166 1.00 92.44 87 ILE A C 1
ATOM 734 O O . ILE A 1 87 ? 8.740 1.992 -4.097 1.00 92.44 87 ILE A O 1
ATOM 738 N N . ILE A 1 88 ? 8.421 1.076 -2.087 1.00 94.75 88 ILE A N 1
ATOM 739 C CA . ILE A 1 88 ? 7.142 1.762 -1.876 1.00 94.75 88 ILE A CA 1
ATOM 740 C C . ILE A 1 88 ? 7.424 3.225 -1.549 1.00 94.75 88 ILE A C 1
ATOM 742 O O . ILE A 1 88 ? 8.003 3.521 -0.504 1.00 94.75 88 ILE A O 1
ATOM 746 N N . ASN A 1 89 ? 6.909 4.118 -2.382 1.00 94.19 89 ASN A N 1
ATOM 747 C CA . ASN A 1 89 ? 7.002 5.552 -2.179 1.00 94.19 89 ASN A CA 1
ATOM 748 C C . ASN A 1 89 ? 5.802 6.084 -1.381 1.00 94.19 89 ASN A C 1
ATOM 750 O O . ASN A 1 89 ? 5.944 6.653 -0.300 1.00 94.19 89 ASN A O 1
ATOM 754 N N . ALA A 1 90 ? 4.584 5.857 -1.880 1.00 95.38 90 ALA A N 1
ATOM 755 C CA . ALA A 1 90 ? 3.385 6.485 -1.330 1.00 95.38 90 ALA A CA 1
ATOM 756 C C . ALA A 1 90 ? 2.135 5.605 -1.445 1.00 95.38 90 ALA A C 1
ATOM 758 O O . ALA A 1 90 ? 2.095 4.607 -2.160 1.00 95.38 90 ALA A O 1
ATOM 759 N N . PHE A 1 91 ? 1.089 6.014 -0.736 1.00 96.06 91 PHE A N 1
ATOM 760 C CA . PHE A 1 91 ? -0.257 5.478 -0.823 1.00 96.06 91 PHE A CA 1
ATOM 761 C C . PHE A 1 91 ? -1.215 6.579 -1.248 1.00 96.06 91 PHE A C 1
ATOM 763 O O . PHE A 1 91 ? -1.115 7.719 -0.795 1.00 96.06 91 PHE A O 1
ATOM 770 N N . ASN A 1 92 ? -2.254 6.209 -1.983 1.00 95.56 92 ASN A N 1
ATOM 771 C CA . ASN A 1 92 ? -3.434 7.054 -2.085 1.00 95.56 92 ASN A CA 1
ATOM 772 C C . ASN A 1 92 ? -4.670 6.265 -1.656 1.00 95.56 92 ASN A C 1
ATOM 774 O O . ASN A 1 92 ? -5.014 5.200 -2.169 1.00 95.56 92 ASN A O 1
ATOM 778 N N . LEU A 1 93 ? -5.295 6.813 -0.614 1.00 95.19 93 LEU A N 1
ATOM 779 C CA . LEU A 1 93 ? -6.385 6.211 0.145 1.00 95.19 93 LEU A CA 1
ATOM 780 C C . LEU A 1 93 ? -7.665 7.057 0.060 1.00 95.19 93 LEU A C 1
ATOM 782 O O . LEU A 1 93 ? -8.579 6.868 0.867 1.00 95.19 93 LEU A O 1
ATOM 786 N N . HIS A 1 94 ? -7.736 8.023 -0.864 1.00 92.12 94 HIS A N 1
ATOM 787 C CA . HIS A 1 94 ? -8.857 8.964 -0.951 1.00 92.12 94 HIS A CA 1
ATOM 788 C C . HIS A 1 94 ? -10.179 8.267 -1.290 1.00 92.12 94 HIS A C 1
ATOM 790 O O . HIS A 1 94 ? -11.220 8.597 -0.719 1.00 92.12 94 HIS A O 1
ATOM 796 N N . GLU A 1 95 ? -10.130 7.258 -2.159 1.00 94.94 95 GLU A N 1
ATOM 797 C CA . GLU A 1 95 ? -11.299 6.494 -2.603 1.00 94.94 95 GLU A CA 1
ATOM 798 C C . GLU A 1 95 ? -11.438 5.131 -1.912 1.00 94.94 95 GLU A C 1
ATOM 800 O O . GLU A 1 95 ? -12.228 4.282 -2.336 1.00 94.94 95 GLU A O 1
ATOM 805 N N . LEU A 1 96 ? -10.737 4.926 -0.791 1.00 95.94 96 LEU A N 1
ATOM 806 C CA . LEU A 1 96 ? -10.661 3.629 -0.117 1.00 95.94 96 LEU A CA 1
A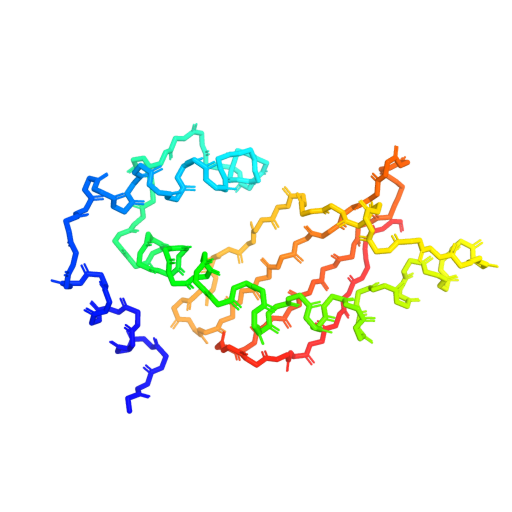TOM 807 C C . LEU A 1 96 ? -12.044 3.076 0.261 1.00 95.94 96 LEU A C 1
ATOM 809 O O . LEU A 1 96 ? -12.290 1.877 0.175 1.00 95.94 96 LEU A O 1
ATOM 813 N N . LYS A 1 97 ? -13.001 3.939 0.625 1.00 94.38 97 LYS A N 1
ATOM 814 C CA . LYS A 1 97 ? -14.385 3.522 0.931 1.00 94.38 97 LYS A CA 1
ATOM 815 C C . LYS A 1 97 ? -15.159 3.002 -0.285 1.00 94.38 97 LYS A C 1
ATOM 817 O O . LYS A 1 97 ? -16.120 2.263 -0.106 1.00 94.38 97 LYS A O 1
ATOM 822 N N . ASN A 1 98 ? -14.731 3.346 -1.497 1.00 95.19 98 ASN A N 1
ATOM 823 C CA . ASN A 1 98 ? -15.247 2.793 -2.750 1.00 95.19 98 ASN A CA 1
ATOM 824 C C . ASN A 1 98 ? -14.492 1.516 -3.161 1.00 95.19 98 ASN A C 1
ATOM 826 O O . ASN A 1 98 ? -14.728 0.975 -4.247 1.00 95.19 98 ASN A O 1
ATOM 830 N N . GLY A 1 99 ? -13.571 1.047 -2.315 1.00 96.31 99 GLY A N 1
ATOM 831 C CA . GLY A 1 99 ? -12.674 -0.063 -2.591 1.00 96.31 99 GLY A CA 1
ATOM 832 C C . GLY A 1 99 ? -11.543 0.296 -3.546 1.00 96.31 99 GLY A C 1
ATOM 833 O O . GLY A 1 99 ? -10.912 -0.620 -4.038 1.00 96.31 99 GLY A O 1
ATOM 834 N N . ILE A 1 100 ? -11.302 1.570 -3.861 1.00 97.75 100 ILE A N 1
ATOM 835 C CA . ILE A 1 100 ? -10.225 1.967 -4.778 1.00 97.75 100 ILE A CA 1
ATOM 836 C C . ILE A 1 100 ? -9.085 2.551 -3.955 1.00 97.75 100 ILE A C 1
ATOM 838 O O . ILE A 1 100 ? -9.308 3.426 -3.118 1.00 97.75 100 ILE A O 1
ATOM 842 N N . TRP A 1 101 ? -7.881 2.043 -4.167 1.00 97.69 101 TRP A N 1
ATOM 843 C CA . TRP A 1 101 ? -6.668 2.534 -3.524 1.00 97.69 101 TRP A CA 1
ATOM 844 C C . TRP A 1 101 ? -5.454 2.162 -4.366 1.00 97.69 101 TRP A C 1
ATOM 846 O O . TRP A 1 101 ? -5.535 1.287 -5.228 1.00 97.69 101 TRP A O 1
ATOM 856 N N . GLU A 1 102 ? -4.334 2.823 -4.109 1.00 97.19 102 GLU A N 1
ATOM 857 C CA . GLU A 1 102 ? -3.103 2.600 -4.865 1.00 97.19 102 GLU A CA 1
ATOM 858 C C . GLU A 1 102 ? -1.863 2.640 -3.974 1.00 97.19 102 GLU A C 1
ATOM 860 O O . GLU A 1 102 ? -1.850 3.282 -2.915 1.00 97.19 102 GLU A O 1
ATOM 865 N N . ILE A 1 103 ? -0.828 1.937 -4.434 1.00 97.56 103 ILE A N 1
ATOM 866 C CA . ILE A 1 103 ? 0.542 2.042 -3.935 1.00 97.56 103 ILE A CA 1
ATOM 867 C C . ILE A 1 103 ? 1.395 2.587 -5.076 1.00 97.56 103 ILE A C 1
ATOM 869 O O . ILE A 1 103 ? 1.431 1.994 -6.154 1.00 97.56 103 ILE A O 1
ATOM 873 N N . ALA A 1 104 ? 2.073 3.700 -4.833 1.00 96.88 104 ALA A N 1
ATOM 874 C CA . ALA A 1 104 ? 3.090 4.227 -5.724 1.00 96.88 104 ALA A CA 1
ATOM 875 C C . ALA A 1 104 ? 4.438 3.598 -5.370 1.00 96.88 104 ALA A C 1
ATOM 877 O O . ALA A 1 104 ? 4.827 3.567 -4.198 1.00 96.88 104 ALA A O 1
ATOM 878 N N . TYR A 1 105 ? 5.136 3.119 -6.388 1.00 96.00 105 TYR A N 1
ATOM 879 C CA . TYR A 1 105 ? 6.471 2.555 -6.307 1.00 96.00 105 TYR A CA 1
ATOM 880 C C . TYR A 1 105 ? 7.450 3.441 -7.062 1.00 96.00 105 TYR A C 1
ATOM 882 O O . TYR A 1 105 ? 7.107 3.971 -8.116 1.00 96.00 105 TYR A O 1
ATOM 890 N N . GLU A 1 106 ? 8.657 3.559 -6.534 1.00 93.75 106 GLU A N 1
ATOM 891 C CA . GLU A 1 106 ? 9.789 4.247 -7.152 1.00 93.75 106 GLU A CA 1
ATOM 892 C C . GLU A 1 106 ? 11.027 3.349 -7.111 1.00 93.75 106 GLU A C 1
ATOM 894 O O . GLU A 1 106 ? 11.003 2.266 -6.515 1.00 93.75 106 GLU A O 1
ATOM 899 N N . ASP A 1 107 ? 12.099 3.814 -7.736 1.00 86.19 107 ASP A N 1
ATOM 900 C CA . ASP A 1 107 ? 13.432 3.237 -7.630 1.00 86.19 107 ASP A CA 1
ATOM 901 C C . ASP A 1 107 ? 14.432 4.239 -7.037 1.00 86.19 107 ASP A C 1
ATOM 903 O O . ASP A 1 107 ? 14.077 5.335 -6.603 1.00 86.19 107 ASP A O 1
ATOM 907 N N . ASP A 1 108 ? 15.703 3.847 -7.000 1.00 77.88 108 ASP A N 1
ATOM 908 C CA . ASP A 1 108 ? 16.801 4.656 -6.481 1.00 77.88 108 ASP A CA 1
ATOM 909 C C . ASP A 1 108 ? 17.212 5.831 -7.385 1.00 77.88 108 ASP A C 1
ATOM 911 O O . ASP A 1 108 ? 18.017 6.666 -6.963 1.00 77.88 108 ASP A O 1
ATOM 915 N N . GLN A 1 109 ? 16.680 5.907 -8.606 1.00 75.50 109 GLN A N 1
ATOM 916 C CA . GLN A 1 109 ? 16.924 6.996 -9.549 1.00 75.50 109 GLN A CA 1
ATOM 917 C C . GLN A 1 109 ? 15.838 8.079 -9.478 1.00 75.50 109 GLN A C 1
ATOM 919 O O . GLN A 1 109 ? 16.076 9.186 -9.953 1.00 75.50 109 GLN A O 1
ATOM 924 N N . GLU A 1 110 ? 14.694 7.794 -8.838 1.00 76.12 110 GLU A N 1
ATOM 925 C CA . GLU A 1 110 ? 13.537 8.693 -8.660 1.00 76.12 110 GLU A CA 1
ATOM 926 C C . GLU A 1 110 ? 12.946 9.229 -9.989 1.00 76.12 110 GLU A C 1
ATOM 928 O O . GLU A 1 110 ? 12.197 10.210 -9.996 1.00 76.12 110 GLU A O 1
ATOM 933 N N . ASP A 1 111 ? 13.252 8.583 -11.121 1.00 82.19 111 ASP A N 1
ATOM 934 C CA . ASP A 1 111 ? 12.851 9.035 -12.462 1.00 82.19 111 ASP A CA 1
ATOM 935 C C . ASP A 1 111 ? 11.466 8.507 -12.873 1.00 82.19 111 ASP A C 1
ATOM 937 O O . ASP A 1 111 ? 10.684 9.219 -13.510 1.00 82.19 111 ASP A O 1
ATOM 941 N N . LEU A 1 112 ? 11.140 7.263 -12.507 1.00 89.56 112 LEU A N 1
ATOM 942 C CA . LEU A 1 112 ? 9.860 6.626 -12.812 1.00 89.56 112 LEU A CA 1
ATOM 943 C C . LEU A 1 112 ? 9.092 6.305 -11.532 1.00 89.56 112 LEU A C 1
ATOM 945 O O . LEU A 1 112 ? 9.589 5.620 -10.640 1.00 89.56 112 LEU A O 1
ATOM 949 N N . ILE A 1 113 ? 7.821 6.705 -11.494 1.00 93.69 113 ILE A N 1
ATOM 950 C CA . ILE A 1 113 ? 6.872 6.249 -10.481 1.00 93.69 113 ILE A CA 1
ATOM 951 C C . ILE A 1 113 ? 5.832 5.348 -11.139 1.00 93.69 113 ILE A C 1
ATOM 953 O O . ILE A 1 113 ? 5.116 5.755 -12.060 1.00 93.69 113 ILE A O 1
ATOM 957 N N . VAL A 1 114 ? 5.709 4.128 -10.627 1.00 96.81 114 VAL A N 1
ATOM 958 C CA . VAL A 1 114 ? 4.711 3.152 -11.064 1.00 96.81 114 VAL A CA 1
ATOM 959 C C . VAL A 1 114 ? 3.636 3.023 -9.994 1.00 96.81 114 VAL A C 1
ATOM 961 O O . VAL A 1 114 ? 3.899 2.668 -8.848 1.00 96.81 114 VAL A O 1
ATOM 964 N N . HIS A 1 115 ? 2.395 3.280 -10.375 1.00 97.56 115 HIS A N 1
ATOM 965 C CA . HIS A 1 115 ? 1.223 3.152 -9.521 1.00 97.56 115 HIS A CA 1
ATOM 966 C C . HIS A 1 115 ? 0.597 1.781 -9.732 1.00 97.56 115 HIS A C 1
ATOM 968 O O . HIS A 1 115 ? 0.233 1.428 -10.855 1.00 97.56 115 HIS A O 1
ATOM 974 N N . LEU A 1 116 ? 0.430 1.028 -8.648 1.00 98.25 116 LEU A N 1
ATOM 975 C CA . LEU A 1 116 ? -0.358 -0.198 -8.605 1.00 98.25 116 LEU A CA 1
ATOM 976 C C . LEU A 1 116 ? -1.762 0.133 -8.093 1.00 98.25 116 LEU A C 1
ATOM 978 O O . LEU A 1 116 ? -1.941 0.358 -6.893 1.00 98.25 116 LEU A O 1
ATOM 982 N N . ILE A 1 117 ? -2.750 0.154 -8.990 1.00 98.25 117 ILE A N 1
ATOM 983 C CA . ILE A 1 117 ? -4.139 0.477 -8.661 1.00 98.25 117 ILE A CA 1
ATOM 984 C C . ILE A 1 117 ? -4.886 -0.810 -8.321 1.00 98.25 117 ILE A C 1
ATOM 986 O O . ILE A 1 117 ? -4.837 -1.812 -9.042 1.00 98.25 117 ILE A O 1
ATOM 990 N N . MET A 1 118 ? -5.609 -0.763 -7.208 1.00 98.19 118 MET A N 1
ATOM 991 C CA . MET A 1 118 ? -6.300 -1.900 -6.625 1.00 98.19 118 MET A CA 1
ATOM 992 C C . MET A 1 118 ? -7.798 -1.629 -6.507 1.00 98.19 118 MET A C 1
ATOM 994 O O . MET A 1 118 ? -8.229 -0.548 -6.089 1.00 98.19 118 MET A O 1
ATOM 998 N N . LYS A 1 119 ? -8.595 -2.667 -6.778 1.00 97.75 119 LYS A N 1
ATOM 999 C CA . LYS A 1 119 ? -10.019 -2.726 -6.452 1.00 97.75 119 LYS A CA 1
ATOM 1000 C C . LYS A 1 119 ? -10.245 -3.766 -5.357 1.00 97.75 119 LYS A C 1
ATOM 1002 O O . LYS A 1 119 ? -10.140 -4.970 -5.566 1.00 97.75 119 LYS A O 1
ATOM 1007 N N . ASN A 1 120 ? -10.604 -3.310 -4.164 1.00 96.56 120 ASN A N 1
ATOM 1008 C CA . ASN A 1 120 ? -10.656 -4.094 -2.933 1.00 96.56 120 ASN A CA 1
ATOM 1009 C C . ASN A 1 120 ? -9.289 -4.721 -2.618 1.00 96.56 120 ASN A C 1
ATOM 1011 O O . ASN A 1 120 ? -8.375 -4.003 -2.260 1.00 96.56 120 ASN A O 1
ATOM 1015 N N . TRP A 1 121 ? -9.118 -6.035 -2.740 1.00 96.19 121 TRP A N 1
ATOM 1016 C CA . TRP A 1 121 ? -7.811 -6.696 -2.594 1.00 96.19 121 TRP A CA 1
ATOM 1017 C C . TRP A 1 121 ? -7.320 -7.297 -3.915 1.00 96.19 121 TRP A C 1
ATOM 1019 O O . TRP A 1 121 ? -6.416 -8.127 -3.916 1.00 96.19 121 TRP A O 1
ATOM 1029 N N . GLU A 1 122 ? -7.937 -6.903 -5.027 1.00 96.88 122 GLU A N 1
ATOM 1030 C CA . GLU A 1 122 ? -7.662 -7.426 -6.359 1.00 96.88 122 GLU A CA 1
ATOM 1031 C C . GLU A 1 122 ? -6.968 -6.361 -7.206 1.00 96.88 122 GLU A C 1
ATOM 1033 O O . GLU A 1 122 ? -7.233 -5.164 -7.069 1.00 96.88 122 GLU A O 1
ATOM 1038 N N . PHE A 1 123 ? -6.061 -6.818 -8.064 1.00 97.88 123 PHE A N 1
ATOM 1039 C CA . PHE A 1 123 ? -5.411 -5.978 -9.061 1.00 97.88 123 PHE A CA 1
ATOM 1040 C C . PHE A 1 123 ? -6.444 -5.391 -10.025 1.00 97.88 123 PHE A C 1
ATOM 1042 O O . PHE A 1 123 ? -7.309 -6.124 -10.508 1.00 97.88 123 PHE A O 1
ATOM 1049 N N . ASP A 1 124 ? -6.328 -4.095 -10.311 1.00 97.94 124 ASP A N 1
ATOM 1050 C CA . ASP A 1 124 ? -7.119 -3.425 -11.344 1.00 97.94 124 ASP A CA 1
ATOM 1051 C C . ASP A 1 124 ? -6.236 -3.145 -12.571 1.00 97.94 124 ASP A C 1
ATOM 1053 O O . ASP A 1 124 ? -6.380 -3.791 -13.610 1.00 97.94 124 ASP A O 1
ATOM 1057 N N . TYR A 1 125 ? -5.262 -2.242 -12.430 1.00 97.88 125 TYR A N 1
ATOM 1058 C CA . TYR A 1 125 ? -4.294 -1.908 -13.476 1.00 97.88 125 TYR A CA 1
ATOM 1059 C C . TYR A 1 125 ? -3.042 -1.232 -12.893 1.00 97.88 125 TYR A C 1
ATOM 1061 O O . TYR A 1 125 ? -3.004 -0.851 -11.721 1.00 97.88 125 TYR A O 1
ATOM 1069 N N . THR A 1 126 ? -2.012 -1.067 -13.722 1.00 97.75 126 THR A N 1
ATOM 1070 C CA . THR A 1 126 ? -0.840 -0.225 -13.451 1.00 97.75 126 THR A CA 1
ATOM 1071 C C . THR A 1 126 ? -0.911 1.073 -14.245 1.00 97.75 126 THR A C 1
ATOM 1073 O O . THR A 1 126 ? -1.460 1.121 -15.347 1.00 97.75 126 THR A O 1
ATOM 1076 N N . SER A 1 127 ? -0.349 2.148 -13.699 1.00 96.00 127 SER A N 1
ATOM 1077 C CA . SER A 1 127 ? -0.088 3.368 -14.469 1.00 96.00 127 SER A CA 1
ATOM 1078 C C . SER A 1 127 ? 1.280 3.944 -14.121 1.00 96.00 127 SER A C 1
ATOM 1080 O O . SER A 1 127 ? 1.807 3.665 -13.049 1.00 96.00 127 SER A O 1
ATOM 1082 N N . ARG A 1 128 ? 1.861 4.739 -15.020 1.00 92.25 128 ARG A N 1
ATOM 1083 C CA . ARG A 1 128 ? 3.189 5.340 -14.844 1.00 92.25 128 ARG A CA 1
ATOM 1084 C C . ARG A 1 128 ? 3.088 6.854 -14.793 1.00 92.25 128 ARG A C 1
ATOM 1086 O O . ARG A 1 128 ? 2.295 7.448 -15.524 1.00 92.25 128 ARG A O 1
ATOM 1093 N N . THR A 1 129 ? 3.941 7.465 -13.988 1.00 87.06 129 THR A N 1
ATOM 1094 C CA . THR A 1 129 ? 4.228 8.898 -14.015 1.00 87.06 129 THR A CA 1
ATOM 1095 C C . THR A 1 129 ? 5.739 9.090 -14.038 1.00 87.06 129 THR A C 1
ATOM 1097 O O . THR A 1 129 ? 6.414 8.606 -13.134 1.00 87.06 129 THR A O 1
ATOM 1100 N N . GLY A 1 130 ? 6.233 9.771 -15.071 1.00 66.62 130 GLY A N 1
ATOM 1101 C CA . GLY A 1 130 ? 7.646 10.019 -15.375 1.00 66.62 130 GLY A CA 1
ATOM 1102 C C . GLY A 1 130 ? 7.753 10.821 -16.665 1.00 66.62 130 GLY A C 1
ATOM 1103 O O . GLY A 1 130 ? 6.941 10.539 -17.581 1.00 66.62 130 GLY A O 1
#

Radius of gyration: 14.89 Å; chains: 1; bounding box: 35×27×42 Å

pLDDT: mean 93.76, std 4.88, range [66.62, 98.25]